Protein AF-A0A974UZ67-F1 (afdb_monomer)

Nearest PDB structures (foldseek):
  4i0o-assembly1_A  TM=6.439E-01  e=2.078E+00  Mus musculus
  3d4e-assembly1_A  TM=3.776E-01  e=1.833E-01  Streptococcus mutans
  4exr-assembly1_A-2  TM=6.727E-01  e=3.938E+00  Clostridioides difficile 630
  8cht-assembly2_B  TM=2.845E-01  e=8.495E-01  Homo sapiens
  6g5m-assembly3_B  TM=5.301E-01  e=8.478E+00  Thioalkalivibrio paradoxus ARh 1

Structure (mmCIF, N/CA/C/O backbone):
data_AF-A0A974UZ67-F1
#
_entry.id   AF-A0A974UZ67-F1
#
loop_
_atom_site.group_PDB
_atom_site.id
_atom_site.type_symbol
_atom_site.label_atom_id
_atom_site.label_alt_id
_atom_site.label_comp_id
_atom_site.label_asym_id
_atom_site.label_entity_id
_atom_site.label_seq_id
_atom_site.pdbx_PDB_ins_code
_atom_site.Cartn_x
_atom_site.Cartn_y
_atom_site.Cartn_z
_atom_site.occupancy
_atom_site.B_iso_or_equiv
_atom_site.auth_seq_id
_atom_site.auth_comp_id
_atom_site.auth_asym_id
_atom_site.auth_atom_id
_atom_site.pdbx_PDB_model_num
ATOM 1 N N . MET A 1 1 ? 17.267 -12.997 24.632 1.00 31.94 1 MET A N 1
ATOM 2 C CA . MET A 1 1 ? 15.930 -13.164 24.026 1.00 31.94 1 MET A CA 1
ATOM 3 C C . MET A 1 1 ? 15.676 -11.939 23.174 1.00 31.94 1 MET A C 1
ATOM 5 O O . MET A 1 1 ? 15.729 -10.842 23.714 1.00 31.94 1 MET A O 1
ATOM 9 N N . THR A 1 2 ? 15.489 -12.103 21.869 1.00 35.84 2 THR A N 1
ATOM 10 C CA . THR A 1 2 ? 15.012 -11.038 20.977 1.00 35.84 2 THR A CA 1
ATOM 11 C C . THR A 1 2 ? 13.492 -10.971 21.076 1.00 35.84 2 THR A C 1
ATOM 13 O O . THR A 1 2 ? 12.835 -12.009 21.036 1.00 35.84 2 THR A O 1
ATOM 16 N N . VAL A 1 3 ? 12.941 -9.769 21.249 1.00 39.25 3 VAL A N 1
ATOM 17 C CA . VAL A 1 3 ? 11.492 -9.543 21.195 1.00 39.25 3 VAL A CA 1
ATOM 18 C C . VAL A 1 3 ? 11.158 -9.208 19.748 1.00 39.25 3 VAL A C 1
ATOM 20 O O . VAL A 1 3 ? 11.567 -8.157 19.262 1.00 39.25 3 VAL A O 1
ATOM 23 N N . ASP A 1 4 ? 10.480 -10.122 19.063 1.00 48.41 4 ASP A N 1
ATOM 24 C CA . ASP A 1 4 ? 10.051 -9.949 17.676 1.00 48.41 4 ASP A CA 1
ATOM 25 C C . ASP A 1 4 ? 8.540 -9.658 17.608 1.00 48.41 4 ASP A C 1
ATOM 27 O O . ASP A 1 4 ? 7.784 -10.108 18.469 1.00 48.41 4 ASP A O 1
ATOM 31 N N . ALA A 1 5 ? 8.131 -8.889 16.596 1.00 42.75 5 ALA A N 1
ATOM 32 C CA . ALA A 1 5 ? 6.772 -8.399 16.330 1.00 42.75 5 ALA A CA 1
ATOM 33 C C . ALA A 1 5 ? 6.049 -7.652 17.484 1.00 42.75 5 ALA A C 1
ATOM 35 O O . ALA A 1 5 ? 5.318 -8.231 18.289 1.00 42.75 5 ALA A O 1
ATOM 36 N N . VAL A 1 6 ? 6.118 -6.311 17.475 1.00 44.03 6 VAL A N 1
ATOM 37 C CA . VAL A 1 6 ? 5.213 -5.445 18.262 1.00 44.03 6 VAL A CA 1
ATOM 38 C C . VAL A 1 6 ? 3.978 -5.052 17.436 1.00 44.03 6 VAL A C 1
ATOM 40 O O . VAL A 1 6 ? 3.977 -4.068 16.698 1.00 44.03 6 VAL A O 1
ATOM 43 N N . HIS A 1 7 ? 2.902 -5.817 17.601 1.00 46.44 7 HIS A N 1
ATOM 44 C CA . HIS A 1 7 ? 1.506 -5.341 17.651 1.00 46.44 7 HIS A CA 1
ATOM 45 C C . HIS A 1 7 ? 0.905 -5.885 19.065 1.00 46.44 7 HIS A C 1
ATOM 47 O O . HIS A 1 7 ? 1.024 -7.133 18.813 1.00 46.44 7 HIS A O 1
ATOM 53 N N . THR A 1 8 ? -0.104 -4.552 21.297 1.00 40.22 8 THR A N 1
ATOM 54 C CA . THR A 1 8 ? -0.789 -3.272 21.745 1.00 40.22 8 THR A CA 1
ATOM 55 C C . THR A 1 8 ? -2.305 -3.247 21.511 1.00 40.22 8 THR A C 1
ATOM 57 O O . THR A 1 8 ? -2.825 -2.471 20.713 1.00 40.22 8 THR A O 1
ATOM 60 N N . TYR A 1 9 ? -3.025 -4.078 22.271 1.00 41.53 9 TYR A N 1
ATOM 61 C CA . TYR A 1 9 ? -4.441 -3.894 22.602 1.00 41.53 9 TYR A CA 1
ATOM 62 C C . TYR A 1 9 ? -4.609 -3.762 24.118 1.00 41.53 9 TYR A C 1
ATOM 64 O O . TYR A 1 9 ? -4.015 -4.522 24.878 1.00 41.53 9 TYR A O 1
ATOM 72 N N . TYR A 1 10 ? -5.446 -2.821 24.557 1.00 38.16 10 TYR A N 1
ATOM 73 C CA . TYR A 1 10 ? -5.860 -2.704 25.956 1.00 38.16 10 TYR A CA 1
ATOM 74 C C . TYR A 1 10 ? -6.991 -3.697 26.244 1.00 38.16 10 TYR A C 1
ATOM 76 O O . TYR A 1 10 ? -8.054 -3.608 25.629 1.00 38.16 10 TYR A O 1
ATOM 84 N N . VAL A 1 11 ? -6.796 -4.590 27.216 1.00 45.00 11 VAL A N 1
ATOM 85 C CA . VAL A 1 11 ? -7.879 -5.401 27.794 1.00 45.00 11 VAL A CA 1
ATOM 86 C C . VAL A 1 11 ? -8.077 -5.003 29.255 1.00 45.00 11 VAL A C 1
ATOM 88 O O . VAL A 1 11 ? -7.144 -5.064 30.056 1.00 45.00 11 VAL A O 1
ATOM 91 N N . LEU A 1 12 ? -9.301 -4.585 29.592 1.00 44.12 12 LEU A N 1
ATOM 92 C CA . LEU A 1 12 ? -9.700 -4.235 30.956 1.00 44.12 12 LEU A CA 1
ATOM 93 C C . LEU A 1 12 ? -10.059 -5.503 31.739 1.00 44.12 12 LEU A C 1
ATOM 95 O O . LEU A 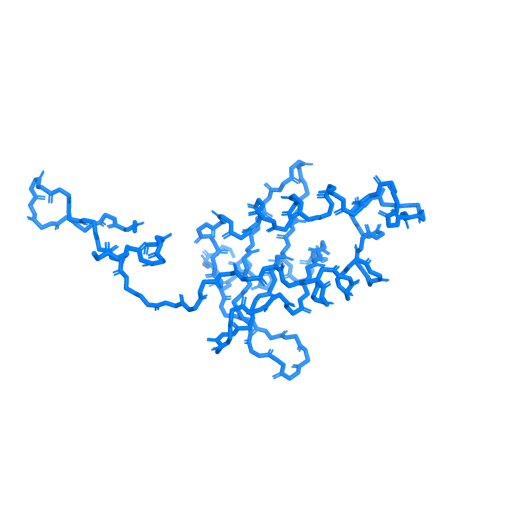1 12 ? -11.181 -6.002 31.660 1.00 44.12 12 LEU A O 1
ATOM 99 N N . ALA A 1 13 ? -9.098 -6.002 32.512 1.00 45.16 13 ALA A N 1
ATOM 100 C CA . ALA A 1 13 ? -9.295 -7.040 33.522 1.00 45.16 13 ALA A CA 1
ATOM 101 C C . ALA A 1 13 ? -9.234 -6.397 34.923 1.00 45.16 13 ALA A C 1
ATOM 103 O O . ALA A 1 13 ? -8.337 -6.675 35.716 1.00 45.16 13 ALA A O 1
ATOM 104 N N . GLY A 1 14 ? -10.164 -5.473 35.188 1.00 59.12 14 GLY A N 1
ATOM 105 C CA . GLY A 1 14 ? -10.065 -4.514 36.295 1.00 59.12 14 GLY A CA 1
ATOM 106 C C . GLY A 1 14 ? -9.186 -3.307 35.941 1.00 59.12 14 GLY A C 1
ATOM 107 O O . GLY A 1 14 ? -8.946 -3.030 34.765 1.00 59.12 14 GLY A O 1
ATOM 108 N N . ASP A 1 15 ? -8.695 -2.598 36.960 1.00 48.75 15 ASP A N 1
ATOM 109 C CA . ASP A 1 15 ? -8.016 -1.296 36.815 1.00 48.75 15 ASP A CA 1
ATOM 110 C C . ASP A 1 15 ? -6.575 -1.364 36.265 1.00 48.75 15 ASP A C 1
ATOM 112 O O . ASP A 1 15 ? -5.920 -0.337 36.100 1.00 48.75 15 ASP A O 1
ATOM 116 N N . THR A 1 16 ? -6.055 -2.562 35.973 1.00 46.06 16 THR A N 1
ATOM 117 C CA . THR A 1 16 ? -4.723 -2.744 35.372 1.00 46.06 16 THR A CA 1
ATOM 118 C C . THR A 1 16 ? -4.858 -3.049 33.876 1.00 46.06 16 THR A C 1
ATOM 120 O O . THR A 1 16 ? -5.369 -4.115 33.526 1.00 46.06 16 THR A O 1
ATOM 123 N N . PRO A 1 17 ? -4.402 -2.162 32.969 1.00 46.41 17 PRO A N 1
ATOM 124 C CA . PRO A 1 17 ? -4.505 -2.395 31.533 1.00 46.41 17 PRO A CA 1
ATOM 125 C C . PRO A 1 17 ? -3.522 -3.483 31.087 1.00 46.41 17 PRO A C 1
ATOM 127 O O . PRO A 1 17 ? -2.307 -3.283 31.108 1.00 46.41 17 PRO A O 1
ATOM 130 N N . ILE A 1 18 ? -4.042 -4.630 30.646 1.00 52.38 18 ILE A N 1
ATOM 131 C CA . ILE A 1 18 ? -3.211 -5.709 30.103 1.00 52.38 18 ILE A CA 1
ATOM 132 C C . ILE A 1 18 ? -3.006 -5.492 28.605 1.00 52.38 18 ILE A C 1
ATOM 134 O O . ILE A 1 18 ? -3.969 -5.394 27.841 1.00 52.38 18 ILE A O 1
ATOM 138 N N . LEU A 1 19 ? -1.735 -5.437 28.203 1.00 47.66 19 LEU A N 1
ATOM 139 C CA . LEU A 1 19 ? -1.290 -5.270 26.823 1.00 47.66 19 LEU A CA 1
ATOM 140 C C . LEU A 1 19 ? -1.383 -6.605 26.067 1.00 47.66 19 LEU A C 1
ATOM 142 O O . LEU A 1 19 ? -0.391 -7.317 25.912 1.00 47.66 19 LEU A O 1
ATOM 146 N N . VAL A 1 20 ? -2.580 -6.972 25.609 1.00 47.78 20 VAL A N 1
ATOM 147 C CA . VAL A 1 20 ? -2.745 -8.183 24.797 1.00 47.78 20 VAL A CA 1
ATOM 148 C C . VAL A 1 20 ? -2.266 -7.907 23.377 1.00 47.78 20 VAL A C 1
ATOM 150 O O . VAL A 1 20 ? -2.573 -6.885 22.767 1.00 47.78 20 VAL A O 1
ATOM 153 N N . HIS A 1 21 ? -1.496 -8.843 22.846 1.00 48.62 21 HIS A N 1
ATOM 154 C CA . HIS A 1 21 ? -0.929 -8.788 21.512 1.00 48.62 21 HIS A CA 1
ATOM 155 C C . HIS A 1 21 ? -0.766 -10.224 21.033 1.00 48.62 21 HIS A C 1
ATOM 157 O O .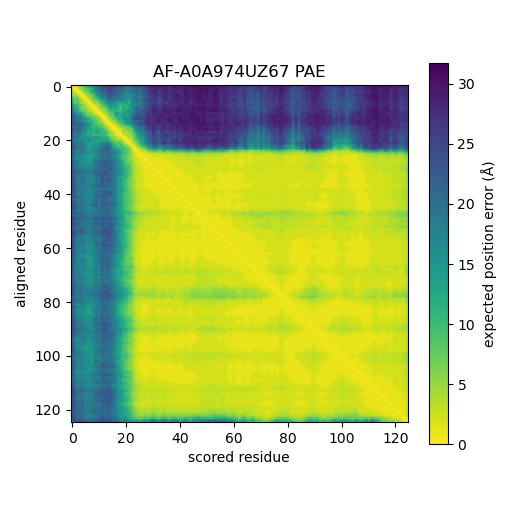 HIS A 1 21 ? -0.097 -11.014 21.696 1.00 48.62 21 HIS A O 1
ATOM 163 N N . ASN A 1 22 ? -1.449 -10.596 19.946 1.00 46.84 22 ASN A N 1
ATOM 164 C CA . ASN A 1 22 ? -1.428 -11.977 19.480 1.00 46.84 22 ASN A CA 1
ATOM 165 C C . ASN A 1 22 ? -1.737 -12.122 17.980 1.00 46.84 22 ASN A C 1
ATOM 167 O O . ASN A 1 22 ? -2.892 -12.078 17.566 1.00 46.84 22 ASN A O 1
ATOM 171 N N . CYS A 1 23 ? -0.670 -12.378 17.223 1.00 49.03 23 CYS A N 1
ATOM 172 C CA . CYS A 1 23 ? -0.625 -13.107 15.955 1.00 49.03 23 CYS A CA 1
ATOM 173 C C . CYS A 1 23 ? -1.453 -12.595 14.752 1.00 49.03 23 CYS A C 1
ATOM 175 O O . CYS A 1 23 ? -2.626 -12.907 14.557 1.00 49.03 23 CYS A O 1
ATOM 177 N N . GLY A 1 24 ? -0.735 -11.934 13.847 1.00 62.12 24 GLY A N 1
ATOM 178 C CA . GLY A 1 24 ? -1.029 -11.773 12.424 1.00 62.12 24 GLY A CA 1
ATOM 179 C C . GLY A 1 24 ? 0.272 -11.317 11.762 1.00 62.12 24 GLY A C 1
ATOM 180 O O . GLY A 1 24 ? 0.981 -10.514 12.365 1.00 62.12 24 GLY A O 1
ATOM 181 N N . VAL A 1 25 ? 0.650 -11.875 10.605 1.00 78.50 25 VAL A N 1
ATOM 182 C CA . VAL A 1 25 ? 2.001 -11.658 10.048 1.00 78.50 25 VAL A CA 1
ATOM 183 C C . VAL A 1 25 ? 2.243 -10.167 9.798 1.00 78.50 25 VAL A C 1
ATOM 185 O O . VAL A 1 25 ? 1.399 -9.493 9.208 1.00 78.50 25 VAL A O 1
ATOM 188 N N . ALA A 1 26 ? 3.366 -9.652 10.305 1.00 88.06 26 ALA A N 1
ATOM 189 C CA . ALA A 1 26 ? 3.653 -8.224 10.317 1.00 88.06 26 ALA A CA 1
ATOM 190 C C . ALA A 1 26 ? 3.818 -7.663 8.886 1.00 88.06 26 ALA A C 1
ATOM 192 O O . ALA A 1 26 ? 4.428 -8.331 8.049 1.00 88.06 26 ALA A O 1
ATOM 193 N N . PRO A 1 27 ? 3.330 -6.439 8.600 1.00 94.62 27 PRO A N 1
ATOM 194 C CA . PRO A 1 27 ? 3.515 -5.787 7.304 1.00 94.62 27 PRO A CA 1
ATOM 195 C C . PRO A 1 27 ? 4.987 -5.669 6.884 1.00 94.62 27 PRO A C 1
ATOM 197 O O . PRO A 1 27 ? 5.773 -4.963 7.517 1.00 94.62 27 PRO A O 1
ATOM 200 N N . ASN A 1 28 ? 5.343 -6.319 5.777 1.00 95.94 28 ASN A N 1
ATOM 201 C CA . ASN A 1 28 ? 6.684 -6.335 5.206 1.00 95.94 28 ASN A CA 1
ATOM 202 C C . ASN A 1 28 ? 6.714 -5.582 3.865 1.00 95.94 28 ASN A C 1
ATOM 204 O O . ASN A 1 28 ? 6.167 -6.031 2.853 1.00 95.94 28 ASN A O 1
ATOM 208 N N . VAL A 1 29 ? 7.369 -4.418 3.838 1.00 95.88 29 VAL A N 1
ATOM 209 C CA . VAL A 1 29 ? 7.546 -3.609 2.619 1.00 95.88 29 VAL A CA 1
ATOM 210 C C . VAL A 1 29 ? 8.767 -4.116 1.847 1.00 95.88 29 VAL A C 1
ATOM 212 O O . VAL A 1 29 ? 9.863 -3.551 1.925 1.00 95.88 29 VAL A O 1
ATOM 215 N N . THR A 1 30 ? 8.562 -5.213 1.113 1.00 96.19 30 THR A N 1
ATOM 216 C CA . THR A 1 30 ? 9.553 -5.776 0.187 1.00 96.19 30 THR A CA 1
ATOM 217 C C . THR A 1 30 ? 9.822 -4.827 -0.978 1.00 96.19 30 THR A C 1
ATOM 219 O O . THR A 1 30 ? 8.932 -4.106 -1.427 1.00 96.19 30 THR A O 1
ATOM 222 N N . GLU A 1 31 ? 11.043 -4.858 -1.514 1.00 95.94 31 GLU A N 1
ATOM 223 C CA . GLU A 1 31 ? 11.421 -4.063 -2.690 1.00 95.94 31 GLU A CA 1
ATOM 224 C C . GLU A 1 31 ? 10.539 -4.400 -3.905 1.00 95.94 31 GLU A C 1
ATOM 226 O O . GLU A 1 31 ? 10.003 -3.502 -4.543 1.00 95.94 31 GLU A O 1
ATOM 231 N N . SER A 1 32 ? 10.271 -5.688 -4.154 1.00 96.00 32 SER A N 1
ATOM 232 C CA . SER A 1 32 ? 9.401 -6.122 -5.256 1.00 96.00 32 SER A CA 1
ATOM 233 C C . SER A 1 32 ? 7.945 -5.647 -5.111 1.00 96.00 32 SER A C 1
ATOM 235 O O . SER A 1 32 ? 7.343 -5.234 -6.104 1.00 96.00 32 SER A O 1
ATOM 237 N N . GLY A 1 33 ? 7.379 -5.651 -3.898 1.00 96.94 33 GLY A N 1
ATOM 238 C CA . GLY A 1 33 ? 6.032 -5.126 -3.641 1.00 96.94 33 GLY A CA 1
ATOM 239 C C . GLY A 1 33 ? 5.962 -3.598 -3.725 1.00 96.94 33 GLY A C 1
ATOM 240 O O . GLY A 1 33 ? 4.988 -3.028 -4.232 1.00 96.94 33 GLY A O 1
ATOM 241 N N . LEU A 1 34 ? 7.017 -2.921 -3.266 1.00 97.25 34 LEU A N 1
ATOM 242 C CA . LEU A 1 34 ? 7.159 -1.469 -3.338 1.00 97.25 34 LEU A CA 1
ATOM 243 C C . LEU A 1 34 ? 7.231 -1.004 -4.803 1.00 97.25 34 LEU A C 1
ATOM 245 O O . LEU A 1 34 ? 6.465 -0.130 -5.206 1.00 97.25 34 LEU A O 1
ATOM 249 N N . ASP A 1 35 ? 8.055 -1.667 -5.611 1.00 97.81 35 ASP A N 1
ATOM 250 C CA . ASP A 1 35 ? 8.167 -1.474 -7.058 1.00 97.81 35 ASP A CA 1
ATOM 251 C C . ASP A 1 35 ? 6.848 -1.739 -7.794 1.00 97.81 35 ASP A C 1
ATOM 253 O O . ASP A 1 35 ? 6.359 -0.889 -8.541 1.00 97.81 35 ASP A O 1
ATOM 257 N N . HIS A 1 36 ? 6.236 -2.903 -7.550 1.00 97.50 36 HIS A N 1
ATOM 258 C CA . HIS A 1 36 ? 4.993 -3.310 -8.208 1.00 97.50 36 HIS A CA 1
ATOM 259 C C . HIS A 1 36 ? 3.833 -2.351 -7.910 1.00 97.50 36 HIS A C 1
ATOM 261 O O . HIS A 1 36 ? 3.010 -2.064 -8.784 1.00 97.50 36 HIS A O 1
ATOM 267 N N . SER A 1 37 ? 3.758 -1.854 -6.672 1.00 98.00 37 SER A N 1
ATOM 268 C CA . SER A 1 37 ? 2.764 -0.856 -6.280 1.00 98.00 37 SER A CA 1
ATOM 269 C C . SER A 1 37 ? 3.079 0.527 -6.858 1.00 98.00 37 SER A C 1
ATOM 271 O O . SER A 1 37 ? 2.156 1.201 -7.319 1.00 98.00 37 SER A O 1
ATOM 273 N N . PHE A 1 38 ? 4.356 0.928 -6.922 1.00 98.50 38 PHE A N 1
ATOM 274 C CA . PHE A 1 38 ? 4.767 2.205 -7.509 1.00 98.50 38 PHE A CA 1
ATOM 275 C C . PHE A 1 38 ? 4.343 2.295 -8.979 1.00 98.50 38 PHE A C 1
ATOM 277 O O . PHE A 1 38 ? 3.564 3.179 -9.344 1.00 98.50 38 PHE A O 1
ATOM 284 N N . ASP A 1 39 ? 4.780 1.338 -9.802 1.00 97.62 39 ASP A N 1
ATOM 285 C CA . ASP A 1 39 ? 4.585 1.370 -11.258 1.00 97.62 39 ASP A CA 1
ATOM 286 C C . ASP A 1 39 ? 3.098 1.295 -11.670 1.00 97.62 39 ASP A C 1
ATOM 288 O O . ASP A 1 39 ? 2.737 1.684 -12.780 1.00 97.62 39 ASP A O 1
ATOM 292 N N . ARG A 1 40 ? 2.216 0.819 -10.777 1.00 96.94 40 ARG A N 1
ATOM 293 C CA . ARG A 1 40 ? 0.764 0.710 -11.012 1.00 96.94 40 ARG A CA 1
ATOM 294 C C . ARG A 1 40 ? -0.069 1.835 -10.404 1.00 96.94 40 ARG A C 1
ATOM 296 O O . ARG A 1 40 ? -1.137 2.146 -10.936 1.00 96.94 40 ARG A O 1
ATOM 303 N N . HIS A 1 41 ? 0.359 2.401 -9.276 1.00 98.06 41 HIS A N 1
ATOM 304 C CA . HIS A 1 41 ? -0.519 3.212 -8.427 1.00 98.06 41 HIS A CA 1
ATOM 305 C C . HIS A 1 41 ? 0.089 4.525 -7.926 1.00 98.06 41 HIS A C 1
ATOM 307 O O . HIS A 1 41 ? -0.676 5.385 -7.485 1.00 98.06 41 HIS A O 1
ATOM 313 N N . ALA A 1 42 ? 1.400 4.760 -8.070 1.00 97.56 42 ALA A N 1
ATOM 314 C CA . ALA A 1 42 ? 2.016 6.031 -7.672 1.00 97.56 42 ALA A CA 1
ATOM 315 C C . ALA A 1 42 ? 1.325 7.238 -8.339 1.00 97.56 42 ALA A C 1
ATOM 317 O O . ALA A 1 42 ? 1.053 8.242 -7.680 1.00 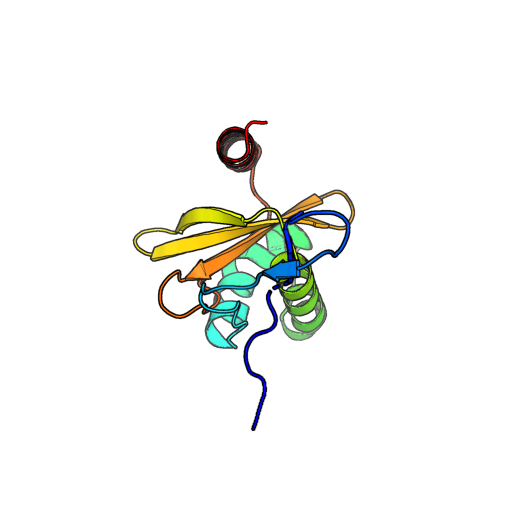97.56 42 ALA A O 1
ATOM 318 N N . GLN A 1 43 ? 0.940 7.126 -9.618 1.00 98.00 43 GLN A N 1
ATOM 319 C CA . GLN A 1 43 ? 0.236 8.196 -10.342 1.00 98.00 43 GLN A CA 1
ATOM 320 C C . GLN A 1 43 ? -1.094 8.596 -9.676 1.00 98.00 43 GLN A C 1
ATOM 322 O O . GLN A 1 43 ? -1.486 9.759 -9.734 1.00 98.00 43 GLN A O 1
ATOM 327 N N . GLN A 1 44 ? -1.775 7.667 -9.000 1.00 97.81 44 GLN A N 1
ATOM 328 C CA . GLN A 1 44 ? -3.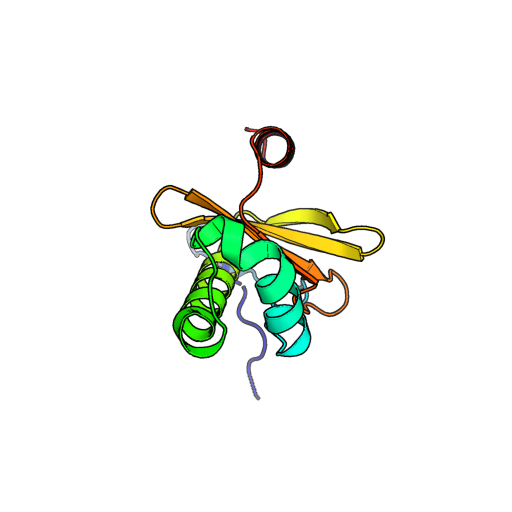031 7.944 -8.295 1.00 97.81 44 GLN A CA 1
ATOM 329 C C . GLN A 1 44 ? -2.811 8.819 -7.052 1.00 97.81 44 GLN A C 1
ATOM 331 O O . GLN A 1 44 ? -3.711 9.552 -6.642 1.00 97.81 44 GLN A O 1
ATOM 336 N N . TRP A 1 45 ? -1.615 8.753 -6.457 1.00 97.88 45 TRP A N 1
ATOM 337 C CA . TRP A 1 45 ? -1.224 9.594 -5.331 1.00 97.88 45 TRP A CA 1
ATOM 338 C C . TRP A 1 45 ? -0.629 10.930 -5.780 1.00 97.88 45 TRP A C 1
ATOM 340 O O . TRP A 1 45 ? -1.127 11.984 -5.377 1.00 97.88 45 TRP A O 1
ATOM 350 N N . PHE A 1 46 ? 0.421 10.890 -6.604 1.00 97.50 46 PHE A N 1
ATOM 351 C CA . PHE A 1 46 ? 1.205 12.067 -6.998 1.00 97.50 46 PHE A CA 1
ATOM 352 C C . PHE A 1 46 ? 0.551 12.894 -8.115 1.00 97.50 46 PHE A C 1
ATOM 354 O O . PHE A 1 46 ? 0.818 14.088 -8.233 1.00 97.50 46 PHE A O 1
ATOM 361 N N . GLY A 1 47 ? -0.302 12.277 -8.940 1.00 96.12 47 GLY A N 1
ATOM 362 C CA . GLY A 1 47 ? -0.701 12.831 -10.233 1.00 96.12 47 GLY A CA 1
ATOM 363 C C . GLY A 1 47 ? 0.444 12.810 -11.255 1.00 96.12 47 GLY A C 1
ATOM 364 O O . GLY A 1 47 ? 1.503 12.228 -11.024 1.00 96.12 47 GLY A O 1
ATOM 365 N N . GLY A 1 48 ? 0.229 13.455 -12.406 1.00 96.25 48 GLY A N 1
ATOM 366 C CA . GLY A 1 48 ? 1.266 13.670 -13.421 1.00 96.25 48 GLY A CA 1
ATOM 367 C C . GLY A 1 48 ? 1.891 12.378 -13.964 1.00 96.25 48 GLY A C 1
ATOM 368 O O . GLY A 1 48 ? 1.185 11.486 -14.435 1.00 96.25 48 GLY A O 1
ATOM 369 N N . GLN A 1 49 ? 3.223 12.316 -13.932 1.00 96.50 49 GLN A N 1
ATOM 370 C CA . GLN A 1 49 ? 4.050 11.162 -14.300 1.00 96.50 49 GLN A CA 1
ATOM 371 C C . GLN A 1 49 ? 5.144 11.011 -13.224 1.00 96.50 49 GLN A C 1
ATOM 373 O O . GLN A 1 49 ? 6.204 11.628 -13.353 1.00 96.50 49 GLN A O 1
ATOM 378 N N . PRO A 1 50 ? 4.880 10.296 -12.113 1.00 97.69 50 PRO A N 1
ATOM 379 C CA . PRO A 1 50 ? 5.845 10.170 -11.027 1.00 97.69 50 PRO A CA 1
ATOM 380 C C . PRO A 1 50 ? 7.037 9.315 -11.459 1.00 97.69 50 PRO A C 1
ATOM 382 O O . PRO A 1 50 ? 6.893 8.365 -12.228 1.00 97.69 50 PRO A O 1
ATOM 385 N N . THR A 1 51 ? 8.221 9.626 -10.935 1.00 97.81 51 THR A N 1
ATOM 386 C CA . THR A 1 51 ? 9.450 8.886 -11.254 1.00 97.81 51 THR A CA 1
ATOM 387 C C . THR A 1 51 ? 10.024 8.250 -10.002 1.00 97.81 51 THR A C 1
ATOM 389 O O . THR A 1 51 ? 9.992 8.836 -8.921 1.00 97.81 51 THR A O 1
ATOM 392 N N . ARG A 1 52 ? 10.592 7.050 -10.140 1.00 96.06 52 ARG A N 1
ATOM 393 C CA . ARG A 1 52 ? 11.186 6.311 -9.015 1.00 96.06 52 ARG A CA 1
ATOM 394 C C . ARG A 1 52 ? 12.268 7.141 -8.301 1.00 96.06 52 ARG A C 1
ATOM 396 O O . ARG A 1 52 ? 12.279 7.197 -7.078 1.00 96.06 52 ARG A O 1
ATOM 403 N N . ALA A 1 53 ? 13.084 7.881 -9.055 1.00 96.81 53 ALA A N 1
ATOM 404 C CA . ALA A 1 53 ? 14.118 8.768 -8.516 1.00 96.81 53 ALA A CA 1
ATOM 405 C C . ALA A 1 53 ? 13.575 9.937 -7.666 1.00 96.81 53 ALA A C 1
ATOM 407 O O . ALA A 1 53 ? 14.209 10.306 -6.683 1.00 96.81 53 ALA A O 1
ATOM 408 N N . ALA A 1 54 ? 12.420 10.514 -8.022 1.00 97.56 54 ALA A N 1
ATOM 409 C CA . ALA A 1 54 ? 11.835 11.641 -7.288 1.00 97.56 54 ALA A CA 1
ATOM 410 C C . ALA A 1 54 ? 10.857 11.212 -6.180 1.00 97.56 54 ALA A C 1
ATOM 412 O O . ALA A 1 54 ? 10.720 11.910 -5.180 1.00 97.56 54 ALA A O 1
ATOM 413 N N . ASN A 1 55 ? 10.153 10.089 -6.360 1.00 98.50 55 ASN A N 1
ATOM 414 C CA . ASN A 1 55 ? 8.949 9.774 -5.588 1.00 98.50 55 ASN A CA 1
ATOM 415 C C . ASN A 1 55 ? 9.016 8.460 -4.789 1.00 98.50 55 ASN A C 1
ATOM 417 O O . ASN A 1 55 ? 8.147 8.247 -3.946 1.00 98.50 55 ASN A O 1
ATOM 421 N N . MET A 1 56 ? 10.000 7.573 -5.008 1.00 97.75 56 MET A N 1
ATOM 422 C CA . MET A 1 56 ? 9.998 6.248 -4.357 1.00 97.75 56 MET A CA 1
ATOM 423 C C . MET A 1 56 ? 10.137 6.326 -2.827 1.00 97.75 56 MET A C 1
ATOM 425 O O . MET A 1 56 ? 9.466 5.588 -2.108 1.00 97.75 56 MET A O 1
ATOM 429 N N . ALA A 1 57 ? 10.957 7.249 -2.315 1.00 97.62 57 ALA A N 1
ATOM 430 C CA . ALA A 1 57 ? 11.121 7.446 -0.873 1.00 97.62 57 ALA A CA 1
ATOM 431 C C . ALA A 1 57 ? 9.818 7.918 -0.195 1.00 97.62 57 ALA A C 1
ATOM 433 O O . ALA A 1 57 ? 9.461 7.426 0.875 1.00 97.62 57 ALA A O 1
ATOM 434 N N . GLU A 1 58 ? 9.071 8.824 -0.838 1.00 98.00 58 GLU A N 1
ATOM 435 C CA . GLU A 1 58 ? 7.770 9.274 -0.333 1.00 98.00 58 GLU A CA 1
ATOM 436 C C . GLU A 1 58 ? 6.719 8.160 -0.450 1.00 98.00 58 GLU A C 1
ATOM 438 O O . GLU A 1 58 ? 6.007 7.894 0.514 1.00 98.00 58 GLU A O 1
ATOM 443 N N . TRP A 1 59 ? 6.675 7.443 -1.583 1.00 98.38 59 TRP A N 1
ATOM 444 C CA . TRP A 1 59 ? 5.781 6.297 -1.799 1.00 98.38 59 TRP A CA 1
ATOM 445 C C . TRP A 1 59 ? 5.940 5.235 -0.705 1.00 98.38 59 TRP A C 1
ATOM 447 O O . TRP A 1 59 ? 4.955 4.828 -0.083 1.00 98.38 59 TRP A O 1
ATOM 457 N N . ARG A 1 60 ? 7.191 4.870 -0.396 1.00 98.44 60 ARG A N 1
ATOM 458 C CA . ARG A 1 60 ? 7.534 3.983 0.720 1.00 98.44 60 ARG A CA 1
ATOM 459 C C . ARG A 1 60 ? 7.016 4.527 2.055 1.00 98.44 60 ARG A C 1
ATOM 461 O O . ARG A 1 60 ? 6.332 3.804 2.774 1.00 98.44 60 ARG A O 1
ATOM 468 N N . SER A 1 61 ? 7.269 5.803 2.351 1.00 97.81 61 SER A N 1
ATOM 469 C CA . SER A 1 61 ? 6.816 6.439 3.593 1.00 97.81 61 SER A CA 1
ATOM 470 C C . SER A 1 61 ? 5.287 6.454 3.735 1.00 97.81 61 SER A C 1
ATOM 472 O O . SER A 1 61 ? 4.771 6.224 4.826 1.00 97.81 61 SER A O 1
ATOM 474 N N . ILE A 1 62 ? 4.534 6.662 2.649 1.00 98.06 62 ILE A N 1
ATOM 475 C CA . ILE A 1 62 ? 3.060 6.624 2.659 1.00 98.06 62 ILE A CA 1
ATOM 476 C C . ILE A 1 62 ? 2.551 5.204 2.951 1.00 98.06 62 ILE A C 1
ATOM 478 O O . ILE A 1 62 ? 1.606 5.039 3.724 1.00 98.06 62 ILE A O 1
ATOM 482 N N . ILE A 1 63 ? 3.201 4.177 2.393 1.00 98.25 63 ILE A N 1
ATOM 483 C CA . ILE A 1 63 ? 2.886 2.768 2.669 1.00 98.25 63 ILE A CA 1
ATOM 484 C C . ILE A 1 63 ? 3.189 2.407 4.127 1.00 98.25 63 ILE A C 1
ATOM 486 O O . ILE A 1 63 ? 2.347 1.802 4.788 1.00 98.25 63 ILE A O 1
ATOM 490 N N . GLU A 1 64 ? 4.343 2.814 4.656 1.00 96.31 64 GLU A N 1
ATOM 491 C CA . GLU A 1 64 ? 4.732 2.566 6.051 1.00 96.31 64 GLU A CA 1
ATOM 492 C C . GLU A 1 64 ? 3.808 3.323 7.032 1.00 96.31 64 GLU A C 1
ATOM 494 O O . GLU A 1 64 ? 3.337 2.743 8.013 1.00 96.31 64 GLU A O 1
ATOM 499 N N . ARG A 1 65 ? 3.416 4.570 6.713 1.00 95.50 65 ARG A N 1
ATOM 500 C CA . ARG A 1 65 ? 2.360 5.322 7.431 1.00 95.50 65 ARG A CA 1
ATOM 501 C C . ARG A 1 65 ? 1.005 4.603 7.388 1.00 95.50 65 ARG A C 1
ATOM 503 O O . ARG A 1 65 ? 0.259 4.658 8.363 1.00 95.50 65 ARG A O 1
ATOM 510 N N . ALA A 1 66 ? 0.665 3.941 6.280 1.00 96.38 66 ALA A N 1
ATOM 511 C CA . ALA A 1 66 ? -0.582 3.190 6.149 1.00 96.38 66 ALA A CA 1
ATOM 512 C C . ALA A 1 66 ? -0.556 1.859 6.919 1.00 96.38 66 ALA A C 1
ATOM 514 O O . ALA A 1 66 ? -1.546 1.528 7.567 1.00 96.38 66 ALA A O 1
ATOM 515 N N . ALA A 1 67 ? 0.574 1.146 6.917 1.00 95.00 67 ALA A N 1
ATOM 516 C CA . ALA A 1 67 ? 0.787 -0.084 7.686 1.00 95.00 67 ALA A CA 1
ATOM 517 C C . ALA A 1 67 ? 0.660 0.121 9.211 1.00 95.00 67 ALA A C 1
ATOM 519 O O . ALA A 1 67 ? 0.312 -0.810 9.929 1.00 95.00 67 ALA A O 1
ATOM 520 N N . GLY A 1 68 ? 0.867 1.346 9.706 1.00 91.00 68 GLY A N 1
ATOM 521 C CA . GLY A 1 68 ? 0.570 1.731 11.092 1.00 91.00 68 GLY A CA 1
ATOM 522 C C . GLY A 1 68 ? -0.917 1.964 11.413 1.00 91.00 68 GLY A C 1
ATOM 523 O O . GLY A 1 68 ? -1.239 2.353 12.536 1.00 91.00 68 GLY A O 1
ATOM 524 N N . SER A 1 69 ? -1.840 1.785 10.459 1.00 91.88 69 SER A N 1
ATOM 525 C CA . SER A 1 69 ? -3.275 2.006 10.686 1.00 91.88 69 SER A CA 1
ATOM 526 C C . SER A 1 69 ? -3.925 0.864 11.470 1.00 91.88 69 SER A C 1
ATOM 528 O O . SER A 1 69 ? -3.860 -0.293 11.069 1.00 91.88 69 SER A O 1
ATOM 530 N N . SER A 1 70 ? -4.673 1.198 12.525 1.00 89.94 70 SER A N 1
ATOM 531 C CA . SER A 1 70 ? -5.530 0.248 13.253 1.00 89.94 70 SER A CA 1
ATOM 532 C C . SER A 1 70 ? -6.783 -0.185 12.474 1.00 89.94 70 SER A C 1
ATOM 534 O O . SER A 1 70 ? -7.494 -1.095 12.901 1.00 89.94 70 SER A O 1
ATOM 536 N N . LYS A 1 71 ? -7.070 0.445 11.327 1.00 90.94 71 LYS A N 1
ATOM 537 C CA . LYS A 1 71 ? -8.202 0.114 10.450 1.00 90.94 71 LYS A CA 1
ATOM 538 C C . LYS A 1 71 ? -7.790 -0.940 9.427 1.00 90.94 71 LYS A C 1
ATOM 540 O O . LYS A 1 71 ? -7.506 -0.626 8.270 1.00 90.94 71 LYS A O 1
ATOM 545 N N . VAL A 1 72 ? -7.752 -2.189 9.881 1.00 94.12 72 VAL A N 1
ATOM 546 C CA . VAL A 1 72 ? -7.367 -3.354 9.076 1.00 94.12 72 VAL A CA 1
ATOM 547 C C . VAL A 1 72 ? -8.592 -4.216 8.789 1.00 94.12 72 VAL A C 1
ATOM 549 O O . VAL A 1 72 ? -9.312 -4.601 9.709 1.00 94.12 72 VAL A O 1
ATOM 552 N N . ILE A 1 73 ? -8.819 -4.544 7.518 1.00 93.69 73 ILE A N 1
ATOM 553 C CA . ILE A 1 73 ? -9.921 -5.413 7.075 1.00 93.69 73 ILE A CA 1
ATOM 554 C C . ILE A 1 73 ? -9.413 -6.537 6.163 1.00 93.69 73 ILE A C 1
ATOM 556 O O . ILE A 1 73 ? -8.409 -6.360 5.465 1.00 93.69 73 ILE A O 1
ATOM 560 N N . PRO A 1 74 ? -10.086 -7.702 6.123 1.00 95.12 74 PRO A N 1
ATOM 561 C CA . PRO A 1 74 ? -9.813 -8.706 5.105 1.00 95.12 74 PRO A CA 1
ATOM 562 C C . PRO A 1 74 ? -10.258 -8.187 3.731 1.00 95.12 74 PRO A C 1
ATOM 564 O O . PRO A 1 74 ? -11.385 -7.722 3.563 1.00 95.12 74 PRO A O 1
ATOM 567 N N . TRP A 1 75 ? -9.381 -8.297 2.738 1.00 95.75 75 TRP A N 1
ATOM 568 C CA . TRP A 1 75 ? -9.645 -7.916 1.351 1.00 95.75 75 TRP A CA 1
ATOM 569 C C . TRP A 1 75 ? -9.037 -8.951 0.387 1.00 95.75 75 TRP A C 1
ATOM 571 O O . TRP A 1 75 ? -8.520 -9.996 0.800 1.00 95.75 75 TRP A O 1
A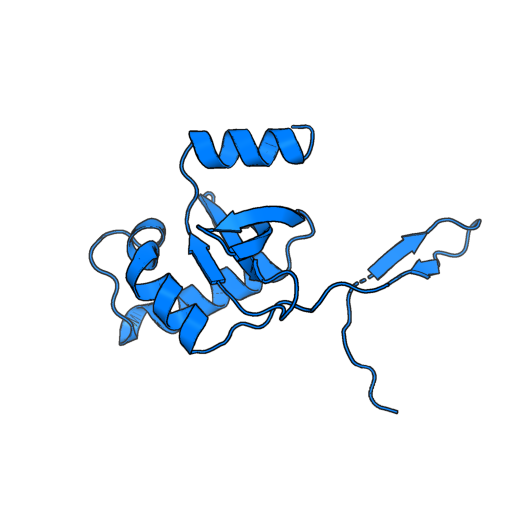TOM 581 N N . SER A 1 76 ? -9.144 -8.724 -0.921 1.00 94.12 76 SER A N 1
ATOM 582 C CA . SER A 1 76 ? -8.450 -9.531 -1.930 1.00 94.12 76 SER A CA 1
ATOM 583 C C . SER A 1 76 ? -7.981 -8.691 -3.119 1.00 94.12 76 SER A C 1
ATOM 585 O O . SER A 1 76 ? -8.680 -7.780 -3.567 1.00 94.12 76 SER A O 1
ATOM 587 N N . SER A 1 77 ? -6.796 -9.016 -3.635 1.00 91.62 77 SER A N 1
ATOM 588 C CA . SER A 1 77 ? -6.193 -8.397 -4.819 1.00 91.62 77 SER A CA 1
ATOM 589 C C . SER A 1 77 ? -5.949 -9.487 -5.861 1.00 91.62 77 SER A C 1
ATOM 591 O O . SER A 1 77 ? -5.033 -10.300 -5.731 1.00 91.62 77 SER A O 1
ATOM 593 N N . GLY A 1 78 ? -6.840 -9.583 -6.853 1.00 91.88 78 GLY A N 1
ATOM 594 C CA . GLY A 1 78 ? -6.916 -10.768 -7.710 1.00 91.88 78 GLY A CA 1
ATOM 595 C C . GLY A 1 78 ? -7.192 -12.020 -6.870 1.00 91.88 78 GLY A C 1
ATOM 596 O O . GLY A 1 78 ? -8.192 -12.078 -6.157 1.00 91.88 78 GLY A O 1
ATOM 597 N N . SER A 1 79 ? -6.294 -13.005 -6.931 1.00 92.69 79 SER A N 1
ATOM 598 C CA . SER A 1 79 ? -6.340 -14.225 -6.112 1.00 92.69 79 SER A CA 1
ATOM 599 C C . SER A 1 79 ? -5.672 -14.098 -4.734 1.00 92.69 79 SER A C 1
ATOM 601 O O . SER A 1 79 ? -5.851 -14.988 -3.901 1.00 92.69 79 SER A O 1
ATOM 603 N N . ALA A 1 80 ? -4.895 -13.038 -4.477 1.00 94.06 80 ALA A N 1
ATOM 604 C CA . ALA A 1 80 ? -4.201 -12.849 -3.203 1.00 94.06 80 ALA A CA 1
ATOM 605 C C . ALA A 1 80 ? -5.187 -12.433 -2.103 1.00 94.06 80 ALA A C 1
ATOM 607 O O . ALA A 1 80 ? -5.994 -11.520 -2.298 1.00 94.06 80 ALA A O 1
ATOM 608 N N . LYS A 1 81 ? -5.108 -13.082 -0.935 1.00 96.19 81 LYS A N 1
ATOM 609 C CA . LYS A 1 81 ? -5.928 -12.762 0.242 1.00 96.19 81 LYS A CA 1
ATOM 610 C C . LYS A 1 81 ? -5.138 -11.799 1.115 1.00 96.19 81 LYS A C 1
ATOM 612 O O . LYS A 1 81 ? -4.128 -12.197 1.685 1.00 96.19 81 LYS A O 1
ATOM 617 N N . THR A 1 82 ? -5.606 -10.563 1.248 1.00 96.75 82 THR A N 1
ATOM 618 C CA . THR A 1 82 ? -4.829 -9.478 1.857 1.00 96.75 82 THR A CA 1
ATOM 619 C C . THR A 1 82 ? -5.450 -8.954 3.148 1.00 96.75 82 THR A C 1
ATOM 621 O O . THR A 1 82 ? -6.669 -8.981 3.337 1.00 96.75 82 THR A O 1
ATOM 624 N N . TRP A 1 83 ? -4.604 -8.473 4.054 1.00 96.44 83 TRP A N 1
ATOM 625 C CA . TRP A 1 83 ? -4.989 -7.489 5.056 1.00 96.44 83 TRP A CA 1
ATOM 626 C C . TRP A 1 83 ? -4.869 -6.111 4.406 1.00 96.44 83 TRP A C 1
ATOM 628 O O . TRP A 1 83 ? -3.773 -5.688 4.036 1.00 96.44 83 TRP A O 1
ATOM 638 N N . ALA A 1 84 ? -5.998 -5.429 4.222 1.00 97.25 84 ALA A N 1
ATOM 639 C CA . ALA A 1 84 ? -6.033 -4.063 3.721 1.00 97.25 84 ALA A CA 1
ATOM 640 C C . ALA A 1 84 ? -6.012 -3.090 4.903 1.00 97.25 84 ALA A C 1
ATOM 642 O O . ALA A 1 84 ? -6.975 -3.002 5.667 1.00 97.25 84 ALA A O 1
ATOM 643 N N . TYR A 1 85 ? -4.906 -2.365 5.026 1.00 97.25 85 TYR A N 1
ATOM 644 C CA . TYR A 1 85 ? -4.697 -1.295 5.987 1.00 97.25 85 TYR A CA 1
ATOM 645 C C . TYR A 1 85 ? -5.227 -0.001 5.373 1.00 97.25 85 TYR A C 1
ATOM 647 O O . TYR A 1 85 ? -4.613 0.574 4.470 1.00 97.25 85 TYR A O 1
ATOM 655 N N . VAL A 1 86 ? -6.403 0.429 5.829 1.00 96.88 86 VAL A N 1
ATOM 656 C CA . VAL A 1 86 ? -7.094 1.617 5.320 1.00 96.88 86 VAL A CA 1
ATOM 657 C C . VAL A 1 86 ? -6.659 2.824 6.143 1.00 96.88 86 VAL A C 1
ATOM 659 O O . VAL A 1 86 ? -6.858 2.869 7.357 1.00 96.88 86 VAL A O 1
ATOM 662 N N . SER A 1 87 ? -6.076 3.829 5.501 1.00 96.88 87 SER A N 1
ATOM 663 C CA . SER A 1 87 ? -5.616 5.052 6.158 1.00 96.88 87 SER A CA 1
ATOM 664 C C . SER A 1 87 ? -6.164 6.291 5.455 1.00 96.88 87 SER A C 1
ATOM 666 O O . SER A 1 87 ? -6.564 6.259 4.288 1.00 96.88 87 SER A O 1
ATOM 668 N N . ARG A 1 88 ? -6.212 7.411 6.181 1.00 96.31 88 ARG A N 1
ATOM 669 C CA . ARG A 1 88 ? -6.457 8.725 5.585 1.00 96.31 88 ARG A CA 1
ATOM 670 C C . ARG A 1 88 ? -5.212 9.569 5.798 1.00 96.31 88 ARG A C 1
ATOM 672 O O . ARG A 1 88 ? -4.904 9.937 6.928 1.00 96.31 88 ARG A O 1
ATOM 679 N N . ILE A 1 89 ? -4.489 9.809 4.715 1.00 95.56 89 ILE A N 1
ATOM 680 C CA . ILE A 1 89 ? -3.180 10.454 4.700 1.00 95.56 89 ILE A CA 1
ATOM 681 C C . ILE A 1 89 ? -3.329 11.737 3.886 1.00 95.56 89 ILE A C 1
ATOM 683 O O . ILE A 1 89 ? -3.874 11.717 2.786 1.00 95.56 89 ILE A O 1
ATOM 687 N N . ASP A 1 90 ? -2.904 12.861 4.459 1.00 93.88 90 ASP A N 1
ATOM 688 C CA . ASP A 1 90 ? -2.787 14.159 3.783 1.00 93.88 90 ASP A CA 1
ATOM 689 C C . ASP A 1 90 ? -4.072 14.546 3.002 1.00 93.88 90 ASP A C 1
ATOM 691 O O . ASP A 1 90 ? -4.067 14.970 1.848 1.00 93.88 90 ASP A O 1
ATOM 695 N N . GLY A 1 91 ? -5.222 14.313 3.655 1.00 94.88 91 GLY A N 1
ATOM 696 C CA . GLY A 1 91 ? -6.584 14.542 3.150 1.00 94.88 91 GLY A CA 1
ATOM 697 C C . GLY A 1 91 ? -7.180 13.408 2.299 1.00 94.88 91 GLY A C 1
ATOM 698 O O . GLY A 1 91 ? -8.404 13.210 2.326 1.00 94.88 91 GLY A O 1
ATOM 699 N N . LYS A 1 92 ? -6.341 12.637 1.601 1.00 96.12 92 LYS A N 1
ATOM 700 C CA . LYS A 1 92 ? -6.705 11.528 0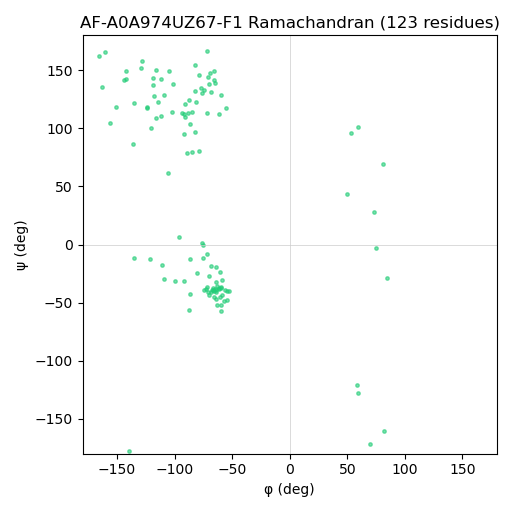.699 1.00 96.12 92 LYS A CA 1
ATOM 701 C C . LYS A 1 92 ? -6.958 10.228 1.470 1.00 96.12 92 LYS A C 1
ATOM 703 O O . LYS A 1 92 ? -6.407 10.012 2.547 1.00 96.12 92 LYS A O 1
ATOM 708 N N . TRP A 1 93 ? -7.767 9.333 0.906 1.00 98.0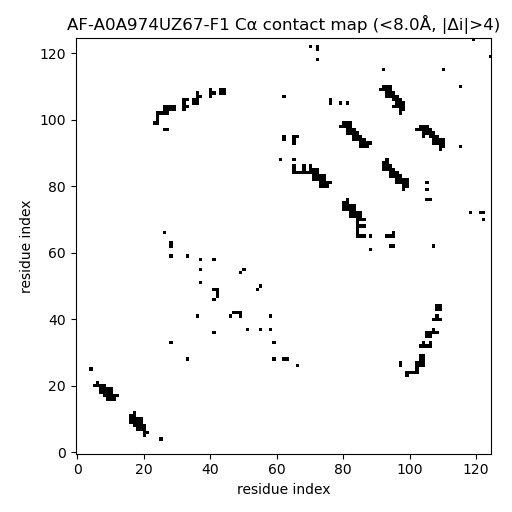6 93 TRP A N 1
ATOM 709 C CA . TRP A 1 93 ? -7.777 7.930 1.332 1.00 98.06 93 TRP A CA 1
ATOM 710 C C . TRP A 1 93 ? -6.592 7.192 0.709 1.00 98.06 93 TRP A C 1
ATOM 712 O O . TRP A 1 93 ? -6.221 7.467 -0.431 1.00 98.06 93 TRP A O 1
ATOM 722 N N . PHE A 1 94 ? -6.029 6.239 1.442 1.00 98.56 94 PHE A N 1
ATOM 723 C CA . PHE A 1 94 ? -4.973 5.354 0.968 1.00 98.56 94 PHE A CA 1
ATOM 724 C C . PHE A 1 94 ? -5.185 3.949 1.533 1.00 98.56 94 PHE A C 1
ATOM 726 O O . PHE A 1 94 ? -5.750 3.779 2.617 1.00 98.56 94 PHE A O 1
ATOM 733 N N . VAL A 1 95 ? -4.764 2.934 0.786 1.00 98.50 95 VAL A N 1
ATOM 734 C CA . VAL A 1 95 ? -4.844 1.533 1.203 1.00 98.50 95 VAL A CA 1
ATOM 735 C C . VAL A 1 95 ? -3.527 0.854 0.871 1.00 98.50 95 VAL A C 1
ATOM 737 O O . VAL A 1 95 ? -3.154 0.802 -0.297 1.00 98.50 95 VAL A O 1
ATOM 740 N N . ALA A 1 96 ? -2.861 0.293 1.878 1.00 98.44 96 ALA A N 1
ATOM 741 C CA . ALA A 1 96 ? -1.776 -0.666 1.686 1.00 98.44 96 ALA A CA 1
ATOM 742 C C . ALA A 1 96 ? -2.313 -2.084 1.931 1.00 98.44 96 ALA A C 1
ATOM 744 O O . ALA A 1 96 ? -3.111 -2.297 2.845 1.00 98.44 96 ALA A O 1
ATOM 745 N N . GLN A 1 97 ? -1.929 -3.046 1.095 1.00 98.25 97 GLN A N 1
ATOM 746 C CA . GLN A 1 97 ? -2.419 -4.421 1.155 1.00 98.25 97 GLN A CA 1
ATOM 747 C C . GLN A 1 97 ? -1.264 -5.402 1.286 1.00 98.25 97 GLN A C 1
ATOM 749 O O . GLN A 1 97 ? -0.444 -5.521 0.377 1.00 98.25 97 GLN A O 1
ATOM 754 N N . PHE A 1 98 ? -1.252 -6.128 2.397 1.00 97.69 98 PHE A N 1
ATOM 755 C CA . PHE A 1 98 ? -0.226 -7.108 2.737 1.00 97.69 98 PHE A CA 1
ATOM 756 C C . PHE A 1 98 ? -0.820 -8.519 2.693 1.00 97.69 98 PHE A C 1
ATOM 758 O O . PHE A 1 98 ? -1.988 -8.699 3.051 1.00 97.69 98 PHE A O 1
ATOM 765 N N . ASP A 1 99 ? -0.071 -9.513 2.221 1.00 96.50 99 ASP A N 1
ATOM 766 C CA . ASP A 1 99 ? -0.555 -10.894 2.146 1.00 96.50 99 ASP A CA 1
ATOM 767 C C . ASP A 1 99 ? -0.821 -11.469 3.549 1.00 96.50 99 ASP A C 1
ATOM 769 O O . ASP A 1 99 ? -0.063 -11.239 4.491 1.00 96.50 99 ASP A O 1
ATOM 773 N N . ARG A 1 100 ? -1.915 -12.223 3.715 1.00 93.75 100 ARG A N 1
ATOM 774 C CA . ARG A 1 100 ? -2.332 -12.733 5.036 1.00 93.75 100 ARG A CA 1
ATOM 775 C C . ARG A 1 100 ? -1.496 -13.909 5.555 1.00 93.75 100 ARG A C 1
ATOM 777 O O . ARG A 1 100 ? -1.661 -14.261 6.722 1.00 93.75 100 ARG A O 1
ATOM 784 N N . ALA A 1 101 ? -0.658 -14.521 4.718 1.00 92.94 101 ALA A N 1
ATOM 785 C CA . ALA A 1 101 ? 0.200 -15.654 5.060 1.00 92.94 101 ALA A CA 1
ATOM 786 C C . ALA A 1 101 ? 1.695 -15.293 5.124 1.00 92.94 101 ALA A C 1
ATOM 788 O O . ALA A 1 101 ? 2.402 -15.911 5.918 1.00 92.94 101 ALA A O 1
ATOM 789 N N . THR A 1 102 ? 2.173 -14.309 4.350 1.00 94.75 102 THR A N 1
ATOM 790 C CA . THR A 1 102 ? 3.587 -13.866 4.399 1.00 94.75 102 THR A CA 1
ATOM 791 C C . THR A 1 102 ? 3.803 -12.468 4.977 1.00 94.75 102 THR A C 1
ATOM 793 O O . THR A 1 102 ? 4.920 -12.146 5.368 1.00 94.75 102 THR A O 1
ATOM 796 N N . GLY A 1 103 ? 2.762 -11.633 5.054 1.00 95.19 103 GLY A N 1
ATOM 797 C CA . GLY A 1 103 ? 2.886 -10.227 5.448 1.00 95.19 103 GLY A CA 1
ATOM 798 C C . GLY A 1 103 ? 3.471 -9.318 4.361 1.00 95.19 103 GLY A C 1
ATOM 799 O O . GLY A 1 103 ? 3.540 -8.110 4.572 1.00 95.19 103 GLY A O 1
ATOM 800 N N . ASP A 1 104 ? 3.865 -9.841 3.196 1.00 97.12 104 ASP A N 1
ATOM 801 C CA . ASP A 1 104 ? 4.500 -9.047 2.136 1.00 97.12 104 ASP A CA 1
ATOM 802 C C . ASP A 1 104 ? 3.523 -8.085 1.455 1.00 97.12 104 ASP A C 1
ATOM 804 O O . ASP A 1 104 ? 2.357 -8.410 1.219 1.00 97.12 104 ASP A O 1
ATOM 808 N N . LEU A 1 105 ? 4.014 -6.902 1.083 1.00 98.00 105 LEU A N 1
ATOM 809 C CA . LEU A 1 105 ? 3.262 -5.910 0.318 1.00 98.00 105 LEU A CA 1
ATOM 810 C C . LEU A 1 105 ? 2.847 -6.458 -1.060 1.00 98.00 105 LEU A C 1
ATOM 812 O O . LEU A 1 105 ? 3.674 -6.629 -1.952 1.00 98.00 105 LEU A O 1
ATOM 816 N N . VAL A 1 106 ? 1.542 -6.658 -1.253 1.00 98.12 106 VAL A N 1
ATOM 817 C CA . VAL A 1 106 ? 0.938 -7.094 -2.523 1.00 98.12 106 VAL A CA 1
ATOM 818 C C . VAL A 1 106 ? 0.629 -5.898 -3.425 1.00 98.12 106 VAL A C 1
ATOM 820 O O . VAL A 1 106 ? 0.844 -5.951 -4.634 1.00 98.12 106 VAL A O 1
ATOM 823 N N . THR A 1 107 ? 0.086 -4.817 -2.859 1.00 98.12 107 THR A N 1
ATOM 824 C CA . THR A 1 107 ? -0.162 -3.553 -3.573 1.00 98.12 107 THR A CA 1
ATOM 825 C C . THR A 1 107 ? -0.457 -2.415 -2.591 1.00 98.12 107 THR A C 1
ATOM 827 O O . THR A 1 107 ? -0.832 -2.660 -1.445 1.00 98.12 107 THR A O 1
ATOM 830 N N . ALA A 1 108 ? -0.352 -1.168 -3.043 1.00 98.38 108 ALA A N 1
ATOM 831 C CA . ALA A 1 108 ? -0.861 0.001 -2.339 1.00 98.38 108 ALA A CA 1
ATOM 832 C C . ALA A 1 108 ? -1.437 1.012 -3.338 1.00 98.38 108 ALA A C 1
ATOM 834 O O . ALA A 1 108 ? -0.910 1.133 -4.441 1.00 98.38 108 ALA A O 1
ATOM 835 N N . PHE A 1 109 ? -2.533 1.695 -2.995 1.00 98.38 109 PHE A N 1
ATOM 836 C CA . PHE A 1 109 ? -3.279 2.542 -3.935 1.00 98.38 109 PHE A CA 1
ATOM 837 C C . PHE A 1 109 ? -4.184 3.583 -3.256 1.00 98.38 109 PHE A C 1
ATOM 839 O O . PHE A 1 109 ? -4.505 3.486 -2.069 1.00 98.38 109 PHE A O 1
ATOM 846 N N . VAL A 1 110 ? -4.651 4.562 -4.041 1.00 98.31 110 VAL A N 1
ATOM 847 C CA . VAL A 1 110 ? -5.741 5.473 -3.648 1.00 98.31 110 VAL A CA 1
ATOM 848 C C . VAL A 1 110 ? -7.069 4.827 -4.061 1.00 98.31 110 VAL A C 1
ATOM 850 O O . VAL A 1 110 ? -7.307 4.658 -5.259 1.00 98.31 110 VAL A O 1
ATOM 853 N N . PRO A 1 111 ? -7.945 4.424 -3.120 1.00 97.50 111 PRO A N 1
ATOM 854 C CA . PRO A 1 111 ? -9.197 3.761 -3.460 1.00 97.50 111 PRO A CA 1
ATOM 855 C C . PRO A 1 111 ? -10.174 4.736 -4.126 1.00 97.50 111 PRO A C 1
ATOM 857 O O . PRO A 1 111 ? -10.357 5.866 -3.672 1.00 97.50 111 PRO A O 1
ATOM 860 N N . ASN A 1 112 ? -10.864 4.273 -5.168 1.00 96.69 112 ASN A N 1
ATOM 861 C CA . ASN 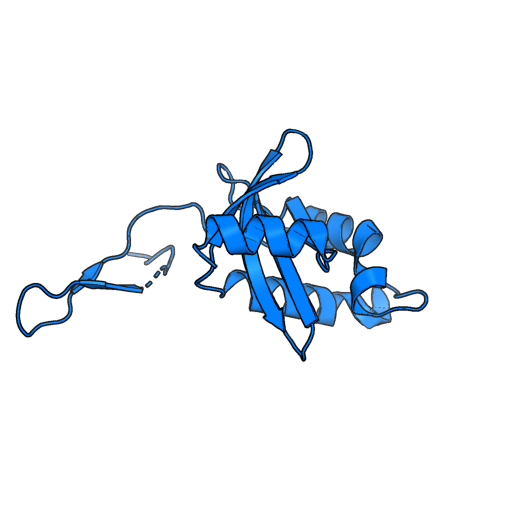A 1 112 ? -11.997 5.002 -5.735 1.00 96.69 112 ASN A CA 1
ATOM 862 C C . ASN A 1 112 ? -13.221 4.958 -4.795 1.00 96.69 112 ASN A C 1
ATOM 864 O O . ASN A 1 112 ? -13.282 4.146 -3.869 1.00 96.69 112 ASN A O 1
ATOM 868 N N . ASN A 1 113 ? -14.224 5.802 -5.063 1.00 96.56 113 ASN A N 1
ATOM 869 C CA . ASN A 1 113 ? -15.427 5.930 -4.229 1.00 96.56 113 ASN A CA 1
ATOM 870 C C . ASN A 1 113 ? -16.134 4.585 -3.963 1.00 96.56 113 ASN A C 1
ATOM 872 O O . ASN A 1 113 ? -16.548 4.327 -2.836 1.00 96.56 113 ASN A O 1
ATOM 876 N N . GLY A 1 114 ? -16.230 3.700 -4.962 1.00 97.12 114 GLY A N 1
ATOM 877 C CA . GLY A 1 114 ? -16.843 2.378 -4.798 1.00 97.12 114 GLY A CA 1
ATOM 878 C C . GLY A 1 114 ? -16.024 1.449 -3.899 1.00 97.12 114 GLY A C 1
ATOM 879 O O . GLY A 1 114 ? -16.587 0.772 -3.039 1.00 97.12 114 GLY A O 1
ATOM 880 N N . GLN A 1 115 ? -14.694 1.460 -4.048 1.00 96.81 115 GLN A N 1
ATOM 881 C CA . GLN A 1 115 ? -13.784 0.696 -3.191 1.00 96.81 115 GLN A CA 1
ATOM 882 C C . GLN A 1 115 ? -13.863 1.174 -1.737 1.00 96.81 115 GLN A C 1
ATOM 884 O O . GLN A 1 115 ? -14.113 0.358 -0.852 1.00 96.81 115 GLN A O 1
ATOM 889 N N . ILE A 1 116 ? -13.722 2.480 -1.477 1.00 96.50 116 ILE A N 1
ATOM 890 C CA . ILE A 1 116 ? -13.749 2.986 -0.097 1.00 96.50 116 ILE A CA 1
ATOM 891 C C . ILE A 1 116 ? -15.130 2.805 0.550 1.00 96.50 116 ILE A C 1
ATOM 893 O O . ILE A 1 116 ? -15.187 2.399 1.704 1.00 96.50 116 ILE A O 1
ATOM 897 N N . SER A 1 117 ? -16.244 2.979 -0.175 1.00 96.31 117 SER A N 1
ATOM 898 C CA . SER A 1 117 ? -17.581 2.672 0.366 1.00 96.31 117 SER A CA 1
ATOM 899 C C . SER A 1 117 ? -17.780 1.186 0.693 1.00 96.31 117 SER A C 1
ATOM 901 O O . SER A 1 117 ? -18.485 0.871 1.649 1.00 96.31 117 SER A O 1
ATOM 903 N N . ALA A 1 118 ? -17.165 0.261 -0.050 1.00 96.31 118 ALA A N 1
ATOM 904 C CA . ALA A 1 118 ? -17.186 -1.160 0.302 1.00 96.31 118 ALA A CA 1
ATOM 905 C C . ALA A 1 118 ? -16.331 -1.457 1.550 1.00 96.31 118 ALA A C 1
ATOM 907 O O . ALA A 1 118 ? -16.757 -2.210 2.424 1.00 96.31 118 ALA A O 1
ATOM 908 N N . MET A 1 119 ? -15.159 -0.826 1.666 1.00 95.31 119 MET A N 1
ATOM 909 C CA . MET A 1 119 ? -14.262 -0.967 2.819 1.00 95.31 119 MET A CA 1
ATOM 910 C C . MET A 1 119 ? -14.849 -0.358 4.103 1.00 95.31 119 MET A C 1
ATOM 912 O O . MET A 1 119 ? -14.729 -0.955 5.168 1.00 95.31 119 MET A O 1
ATOM 916 N N . LEU A 1 120 ? -15.527 0.790 4.005 1.00 91.38 120 LEU A N 1
ATOM 917 C CA . LEU A 1 120 ? -16.228 1.442 5.118 1.00 91.38 120 LEU A CA 1
ATOM 918 C C . LEU A 1 120 ? -17.333 0.544 5.692 1.00 91.38 120 LEU A C 1
ATOM 920 O O . LEU A 1 120 ? -17.340 0.299 6.896 1.00 91.38 120 LEU A O 1
ATOM 924 N N . ARG A 1 121 ? -18.151 -0.081 4.833 1.00 93.06 121 ARG A N 1
ATOM 925 C CA . ARG A 1 121 ? -19.183 -1.045 5.262 1.00 93.06 121 ARG A CA 1
ATOM 926 C C . ARG A 1 121 ? -18.605 -2.245 6.014 1.00 93.06 121 ARG A C 1
ATOM 928 O O . ARG A 1 121 ? -19.203 -2.694 6.987 1.00 93.06 121 ARG A O 1
ATOM 935 N N . LEU A 1 122 ? -17.433 -2.744 5.605 1.00 87.88 122 LEU A N 1
ATOM 936 C CA . LEU A 1 122 ? -16.719 -3.819 6.315 1.00 87.88 122 LEU A CA 1
ATOM 937 C C . LEU A 1 122 ? -16.164 -3.377 7.684 1.00 87.88 122 LEU A C 1
ATOM 939 O O . LEU A 1 122 ? -15.889 -4.227 8.525 1.00 87.88 122 LEU A O 1
ATOM 943 N N . MET A 1 123 ? -16.035 -2.068 7.920 1.00 86.00 123 MET A N 1
ATOM 944 C CA . MET A 1 123 ? -15.705 -1.463 9.217 1.00 86.00 123 MET A CA 1
ATOM 945 C C . MET A 1 123 ? -16.949 -0.994 10.000 1.00 86.00 123 MET A C 1
ATOM 947 O O . MET A 1 123 ? -16.802 -0.351 11.038 1.00 86.00 123 MET A O 1
ATOM 951 N N . GLY A 1 124 ? -18.166 -1.293 9.525 1.00 80.94 124 GLY A N 1
ATOM 952 C CA . GLY A 1 124 ? -19.418 -0.853 10.153 1.00 80.94 124 GLY A CA 1
ATOM 953 C C . GLY A 1 124 ? -19.728 0.640 9.978 1.00 80.94 124 GLY A C 1
ATOM 954 O O . GLY A 1 124 ? -20.378 1.219 10.847 1.00 80.94 124 GLY A O 1
ATOM 955 N N . GLN A 1 125 ? -19.241 1.259 8.893 1.00 66.00 125 GLN A N 1
ATOM 956 C CA . GLN A 1 125 ? -19.417 2.681 8.552 1.00 66.00 125 GLN A CA 1
ATOM 957 C C . GLN A 1 125 ? -20.203 2.890 7.246 1.00 66.00 125 GLN A C 1
ATOM 959 O O . GLN A 1 125 ? -20.126 2.015 6.351 1.00 66.00 125 GLN A O 1
#

pLDDT: mean 85.85, std 20.16, range [31.94, 98.56]

Radius of gyration: 15.92 Å; Cα contacts (8 Å, |Δi|>4): 185; chains: 1; bounding box: 35×30×51 Å

Solvent-accessible surface area (backbone atoms only — not comparable to full-atom values): 7375 Å² total; per-residue (Å²): 136,86,92,74,82,95,73,95,38,83,42,79,76,65,97,56,76,41,74,50,57,80,90,72,61,64,80,34,84,40,69,69,23,50,50,58,15,44,8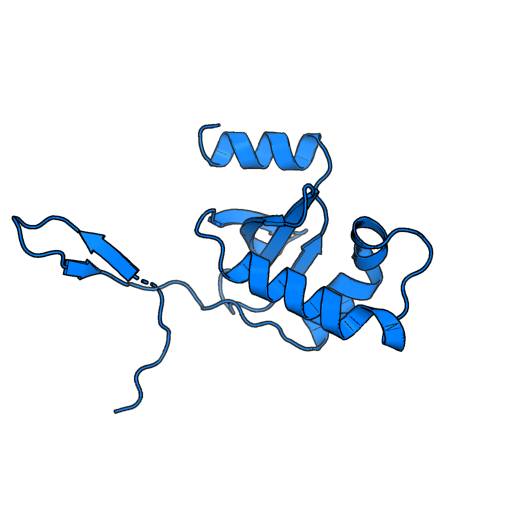4,73,23,41,44,70,72,75,37,92,81,70,44,70,91,82,39,44,72,57,54,52,50,53,42,56,60,16,64,70,32,89,47,64,44,86,46,66,62,88,89,45,54,20,41,31,15,47,29,77,53,97,90,40,60,36,34,27,26,20,32,64,85,75,2,38,32,69,36,42,39,53,64,51,75,70,54,46,56,54,54,33,47,77,72,78,89

Mean predicted aligned error: 8.44 Å

Foldseek 3Di:
DDDDDDDFDFDCPDPDTDGDDDDWAQADEDPVLLVVQCVPAVCQVPPDDDDCVPPSVVSVVVLVVQSPAPLWDFDDDVPFTWTWRWDQPPNFIKTFTAGRPHNYTNYIHGDDPVRVVVSVVRVVD

Sequence (125 aa):
MTVDAVHTYYVLAGDTPILVHNCGVAPNVTESGLDHSFDRHAQQWFGGQPTRAANMAEWRSIIERAAGSSKVIPWSSGSAKTWAYVSRIDGKWFVAQFDRATGDLVTAFVPNNGQISAMLRLMGQ

Secondary structure (DSSP, 8-state):
--------EEEESSSSEEEE----PPPB--HHHHHHHHHHHHHHHH-S---HHHHHHHHHHHHHHHHT-S-EEEEEETTEEEEEEEEEETTEEEEEEEETTT-BEEEEE---HHHHHHHHHHTT-